Protein AF-A0A9E0TVD2-F1 (afdb_monomer)

Mean predicted aligned error: 13.66 Å

Secondary structure (DSSP, 8-state):
-PPP------EEEHHHHHHHTTS-HHHHHHHHHTTSS--EEETTEEEEEHHHHHHHHHHHT-GGG-EETTEETT-TTTTEEEHHHHHHHTTS-HHHHHHHHHTTSS--EEETTEEEEEHHHHHHHIIIIIIHHHHHHT--

Foldseek 3Di:
DDDDDDPDQDKDFLVVLCVVLVHDSVVSVVCVVVVLADWDDDPHTTIGGVVSSVVSSVVVPCLQQDDAPRHNQQDVVQQKHFLVVLCVVLVHDSVVSVVCCVVVVQPWDDGDPTTIGGNVSSVSSCVPPVVVVVVVVVVD

Radius of gyration: 21.48 Å; Cα contacts (8 Å, |Δi|>4): 150; chains: 1; bounding box: 57×52×54 Å

Structure (mmCIF, N/CA/C/O backbone):
data_AF-A0A9E0TVD2-F1
#
_entry.id   AF-A0A9E0TVD2-F1
#
loop_
_atom_site.group_PDB
_atom_site.id
_atom_site.type_symbol
_atom_site.label_atom_id
_atom_site.label_alt_id
_atom_site.label_comp_id
_atom_si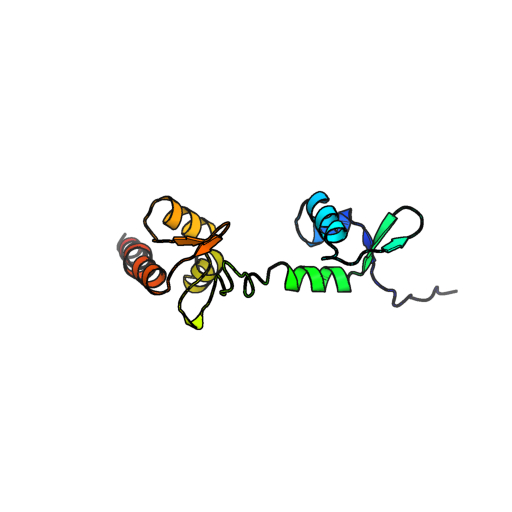te.label_asym_id
_atom_site.label_entity_id
_atom_site.label_seq_id
_atom_site.pdbx_PDB_ins_code
_atom_site.Cartn_x
_atom_site.Cartn_y
_atom_site.Cartn_z
_atom_site.occupancy
_atom_site.B_iso_or_equiv
_atom_site.auth_seq_id
_atom_site.auth_comp_id
_atom_site.auth_asym_id
_atom_site.auth_atom_id
_atom_site.pdbx_PDB_model_num
ATOM 1 N N . MET A 1 1 ? 35.443 -35.418 -19.198 1.00 37.75 1 MET A N 1
ATOM 2 C CA . MET A 1 1 ? 35.866 -34.017 -18.979 1.00 37.75 1 MET A CA 1
ATOM 3 C C . MET A 1 1 ? 34.727 -33.300 -18.258 1.00 37.75 1 MET A C 1
ATOM 5 O O . MET A 1 1 ? 33.674 -33.154 -18.868 1.00 37.75 1 MET A O 1
ATOM 9 N N . PRO A 1 2 ? 34.856 -32.976 -16.961 1.00 38.59 2 PRO A N 1
ATOM 10 C CA . PRO A 1 2 ? 33.793 -32.328 -16.198 1.00 38.59 2 PRO A CA 1
ATOM 11 C C . PRO A 1 2 ? 33.744 -30.829 -16.532 1.00 38.59 2 PRO A C 1
ATOM 13 O O . PRO A 1 2 ? 34.735 -30.119 -16.380 1.00 38.59 2 PRO A O 1
ATOM 16 N N . GLY A 1 3 ? 32.596 -30.369 -17.033 1.00 39.22 3 GLY A N 1
ATOM 17 C CA . GLY A 1 3 ? 32.326 -28.965 -17.330 1.00 39.22 3 GLY A CA 1
ATOM 18 C C . GLY A 1 3 ? 32.140 -28.162 -16.046 1.00 39.22 3 GLY A C 1
ATOM 19 O O . GLY A 1 3 ? 31.316 -28.499 -15.199 1.00 39.22 3 GLY A O 1
ATOM 20 N N . VAL A 1 4 ? 32.955 -27.122 -15.926 1.00 46.03 4 VAL A N 1
ATOM 21 C CA . VAL A 1 4 ? 33.059 -26.156 -14.834 1.00 46.03 4 VAL A CA 1
ATOM 22 C C . VAL A 1 4 ? 31.685 -25.613 -14.426 1.00 46.03 4 VAL A C 1
ATOM 24 O O . VAL A 1 4 ? 30.931 -25.106 -15.253 1.00 46.03 4 VAL A O 1
ATOM 27 N N . GLN A 1 5 ? 31.375 -25.707 -13.131 1.00 42.25 5 GLN A N 1
ATOM 28 C CA . GLN A 1 5 ? 30.263 -24.994 -12.509 1.00 42.25 5 GLN A CA 1
ATOM 29 C C . GLN A 1 5 ? 30.580 -23.496 -12.548 1.00 42.25 5 GLN A C 1
ATOM 31 O O . GLN A 1 5 ? 31.381 -23.002 -11.756 1.00 42.25 5 GLN A O 1
ATOM 36 N N . ASP A 1 6 ? 29.969 -22.778 -13.489 1.00 44.75 6 ASP A N 1
ATOM 37 C CA . ASP A 1 6 ? 29.970 -21.320 -13.492 1.00 44.75 6 ASP A CA 1
ATOM 38 C C . ASP A 1 6 ? 29.218 -20.858 -12.236 1.00 44.75 6 ASP A C 1
ATOM 40 O O . ASP A 1 6 ? 28.019 -21.111 -12.076 1.00 44.75 6 ASP A O 1
ATOM 44 N N . ALA A 1 7 ? 29.926 -20.214 -11.306 1.00 46.91 7 ALA A N 1
ATOM 45 C CA . ALA A 1 7 ? 29.367 -19.525 -10.142 1.00 46.91 7 ALA A CA 1
ATOM 46 C C . ALA A 1 7 ? 28.624 -18.244 -10.593 1.00 46.91 7 ALA A C 1
ATOM 48 O O . ALA A 1 7 ? 28.900 -17.130 -10.143 1.00 46.91 7 ALA A O 1
ATOM 49 N N . GLY A 1 8 ? 27.724 -18.424 -11.560 1.00 48.41 8 GLY A N 1
ATOM 50 C CA . GLY A 1 8 ? 27.270 -17.418 -12.499 1.00 48.41 8 GLY A CA 1
ATOM 51 C C . GLY A 1 8 ? 26.191 -16.521 -11.933 1.00 48.41 8 GLY A C 1
ATOM 52 O O . GLY A 1 8 ? 25.280 -16.961 -11.224 1.00 48.41 8 GLY A O 1
ATOM 53 N N . LYS A 1 9 ? 26.282 -15.235 -12.281 1.00 58.94 9 LYS A N 1
ATOM 54 C CA . LYS A 1 9 ? 25.219 -14.242 -12.096 1.00 58.94 9 LYS A CA 1
ATOM 55 C C . LYS A 1 9 ? 23.882 -14.856 -12.512 1.00 58.94 9 LYS A C 1
ATOM 57 O O . LYS A 1 9 ? 23.622 -15.053 -13.697 1.00 58.94 9 LYS A O 1
ATOM 62 N N . ARG A 1 10 ? 23.028 -15.166 -11.533 1.00 82.12 10 ARG A N 1
ATOM 63 C CA . ARG A 1 10 ? 21.671 -15.637 -11.808 1.00 82.12 10 ARG A CA 1
ATOM 64 C C . ARG A 1 10 ? 20.896 -14.463 -12.372 1.00 82.12 10 ARG A C 1
ATOM 66 O O . ARG A 1 10 ? 20.586 -13.515 -11.657 1.00 82.12 10 ARG A O 1
ATOM 73 N N . VAL A 1 11 ? 20.619 -14.527 -13.660 1.00 86.81 11 VAL A N 1
ATOM 74 C CA . VAL A 1 11 ? 19.803 -13.548 -14.359 1.00 86.81 11 VAL A CA 1
ATOM 75 C C . VAL A 1 11 ? 18.444 -14.152 -14.672 1.00 86.81 11 VAL A C 1
ATOM 77 O O . VAL A 1 11 ? 18.322 -15.362 -14.851 1.00 86.81 11 VAL A O 1
ATOM 80 N N . VAL A 1 12 ? 17.413 -13.318 -14.717 1.00 89.75 12 VAL A N 1
ATOM 81 C CA . VAL A 1 12 ? 16.038 -13.740 -14.989 1.00 89.75 12 VAL A CA 1
ATOM 82 C C . VAL A 1 12 ? 15.413 -12.879 -16.075 1.00 89.75 12 VAL A C 1
ATOM 84 O O . VAL A 1 12 ? 15.722 -11.694 -16.226 1.00 89.75 12 VAL A O 1
ATOM 87 N N . SER A 1 13 ? 14.495 -13.469 -16.828 1.00 90.81 13 SER A N 1
ATOM 88 C CA . SER A 1 13 ? 13.663 -12.745 -17.784 1.00 90.81 13 SER A CA 1
ATOM 89 C C . SER A 1 13 ? 12.577 -11.920 -17.081 1.00 90.81 13 SER A C 1
ATOM 91 O O . SER A 1 13 ? 12.208 -12.174 -15.931 1.00 90.81 13 SER A O 1
ATOM 93 N N . ILE A 1 14 ? 11.966 -10.977 -17.807 1.00 89.75 14 ILE A N 1
ATOM 94 C CA . ILE A 1 14 ? 10.790 -10.219 -17.333 1.00 89.75 14 ILE A CA 1
ATOM 95 C C . ILE A 1 14 ? 9.664 -11.153 -16.851 1.00 89.75 14 ILE A C 1
ATOM 97 O O . ILE A 1 14 ? 8.994 -10.868 -15.857 1.00 89.75 14 ILE A O 1
ATOM 101 N N . THR A 1 15 ? 9.445 -12.272 -17.546 1.00 90.56 15 THR A N 1
ATOM 102 C CA . THR A 1 15 ? 8.385 -13.233 -17.209 1.00 90.56 15 THR A CA 1
ATOM 103 C C . THR A 1 15 ? 8.666 -13.944 -15.890 1.00 90.56 15 THR A C 1
ATOM 105 O O . THR A 1 15 ? 7.756 -14.110 -15.078 1.00 90.56 15 THR A O 1
ATOM 108 N N . GLU A 1 16 ? 9.909 -14.348 -15.655 1.00 89.25 16 GLU A N 1
ATOM 109 C CA . GLU A 1 16 ? 10.317 -14.994 -14.404 1.00 89.25 16 GLU A CA 1
ATOM 110 C C . GLU A 1 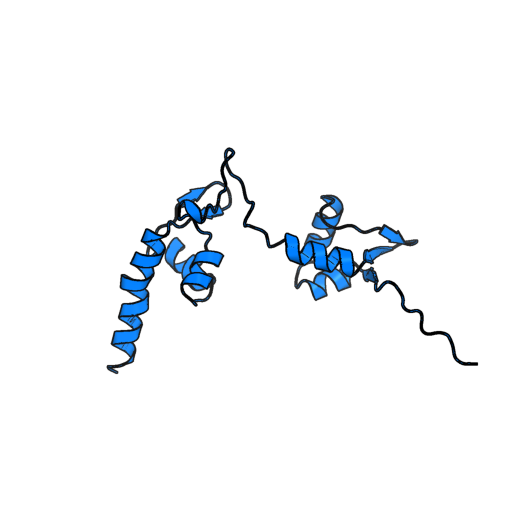16 ? 10.317 -13.997 -13.249 1.00 89.25 16 GLU A C 1
ATOM 112 O O . GLU A 1 16 ? 9.761 -14.289 -12.193 1.00 89.25 16 GLU A O 1
ATOM 117 N N . ALA A 1 17 ? 10.818 -12.781 -13.474 1.00 89.50 17 ALA A N 1
ATOM 118 C CA . ALA A 1 17 ? 10.776 -11.702 -12.493 1.00 89.50 17 ALA A CA 1
ATOM 119 C C . ALA A 1 17 ? 9.344 -11.396 -12.025 1.00 89.50 17 ALA A C 1
ATOM 121 O O . ALA A 1 17 ? 9.107 -11.188 -10.830 1.00 89.50 17 ALA A O 1
ATOM 122 N N . ALA A 1 18 ? 8.384 -11.411 -12.955 1.00 89.56 18 ALA A N 1
ATOM 123 C CA . ALA A 1 18 ? 6.967 -11.227 -12.669 1.00 89.56 18 ALA A CA 1
ATOM 124 C C . ALA A 1 18 ? 6.404 -12.357 -11.789 1.00 89.56 18 ALA A C 1
ATOM 126 O O . ALA A 1 18 ? 5.730 -12.071 -10.799 1.00 89.56 18 ALA A O 1
ATOM 127 N N . LYS A 1 19 ? 6.743 -13.621 -12.091 1.00 87.69 19 LYS A N 1
ATOM 128 C CA . LYS A 1 19 ? 6.357 -14.786 -11.273 1.00 87.69 19 LYS A CA 1
ATOM 129 C C . LYS A 1 19 ? 6.961 -14.722 -9.868 1.00 87.69 19 LYS A C 1
ATOM 131 O O . LYS A 1 19 ? 6.228 -14.853 -8.894 1.00 87.69 19 LYS A O 1
ATOM 136 N N . ILE A 1 20 ? 8.263 -14.444 -9.758 1.00 87.25 20 ILE A N 1
ATOM 137 C CA . ILE A 1 20 ? 8.985 -14.345 -8.475 1.00 87.25 20 ILE A CA 1
ATOM 138 C C . ILE A 1 20 ? 8.369 -13.267 -7.572 1.00 87.25 20 ILE A C 1
ATOM 140 O O . ILE A 1 20 ? 8.269 -13.444 -6.360 1.00 87.25 20 ILE A O 1
ATOM 144 N N . ASN A 1 21 ? 7.940 -12.146 -8.154 1.00 82.06 21 ASN A N 1
ATOM 145 C CA . ASN A 1 21 ? 7.354 -11.029 -7.410 1.00 82.06 21 ASN A CA 1
ATOM 146 C C . ASN A 1 21 ? 5.826 -11.092 -7.300 1.00 82.06 21 ASN A C 1
ATOM 148 O O . ASN A 1 21 ? 5.234 -10.156 -6.761 1.00 82.06 21 ASN A O 1
ATOM 152 N N . ASN A 1 22 ? 5.198 -12.150 -7.817 1.00 83.56 22 ASN A N 1
ATOM 153 C CA . ASN A 1 22 ? 3.748 -12.304 -7.889 1.00 83.56 22 ASN A CA 1
ATOM 154 C C . ASN A 1 22 ? 3.037 -11.052 -8.448 1.00 83.56 22 ASN A C 1
ATOM 156 O O . ASN A 1 22 ? 2.107 -10.511 -7.848 1.00 83.56 22 ASN A O 1
ATOM 160 N N . VAL A 1 23 ? 3.525 -10.537 -9.581 1.00 85.81 23 VAL A N 1
ATOM 161 C CA . VAL A 1 23 ? 2.959 -9.368 -10.275 1.00 85.81 23 VAL A CA 1
ATOM 162 C C . VAL A 1 23 ? 2.775 -9.626 -11.765 1.00 85.81 23 VAL A C 1
ATOM 164 O O . VAL A 1 23 ? 3.297 -10.587 -12.322 1.00 85.81 23 VAL A O 1
ATOM 167 N N . THR A 1 24 ? 2.051 -8.738 -12.445 1.00 89.38 24 THR A N 1
ATOM 168 C CA . THR A 1 24 ? 1.922 -8.795 -13.904 1.00 89.38 24 THR A CA 1
ATOM 169 C C . THR A 1 24 ? 3.249 -8.452 -14.588 1.00 89.38 24 THR A C 1
ATOM 171 O O . THR A 1 24 ? 4.033 -7.639 -14.093 1.00 89.38 24 THR A O 1
ATOM 174 N N . ARG A 1 25 ? 3.489 -9.012 -15.784 1.00 90.12 25 ARG A N 1
ATOM 175 C CA . ARG A 1 25 ? 4.654 -8.649 -16.621 1.00 90.12 25 ARG A CA 1
ATOM 176 C C . ARG A 1 25 ? 4.695 -7.144 -16.892 1.00 90.12 25 ARG A C 1
ATOM 178 O O . ARG A 1 25 ? 5.764 -6.543 -16.864 1.00 90.12 25 ARG A O 1
ATOM 185 N N . GLN A 1 26 ? 3.523 -6.528 -17.071 1.00 89.62 26 GLN A N 1
ATOM 186 C CA . GLN A 1 26 ? 3.386 -5.088 -17.273 1.00 89.62 26 GLN A CA 1
ATOM 187 C C . GLN A 1 26 ? 3.944 -4.278 -16.097 1.00 89.62 26 GLN A C 1
ATOM 189 O O . GLN A 1 26 ? 4.578 -3.250 -16.313 1.00 89.62 26 GLN A O 1
ATOM 194 N N . ALA A 1 27 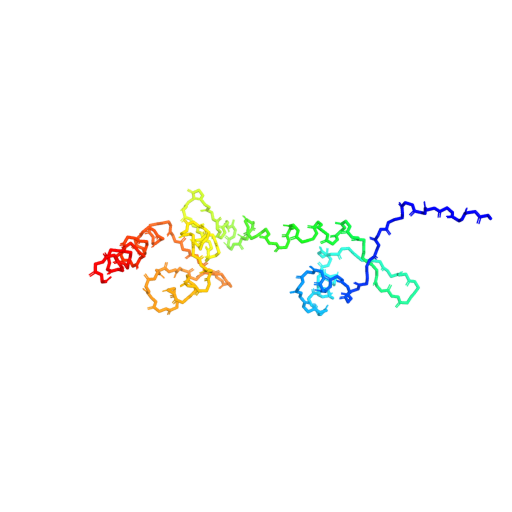? 3.773 -4.747 -14.857 1.00 86.25 27 ALA A N 1
ATOM 195 C CA . ALA A 1 27 ? 4.342 -4.078 -13.691 1.00 86.25 27 ALA A CA 1
ATOM 196 C C . ALA A 1 27 ? 5.880 -4.076 -13.721 1.00 86.25 27 ALA A C 1
ATOM 198 O O . ALA A 1 27 ? 6.492 -3.066 -13.373 1.00 86.25 27 ALA A O 1
ATOM 199 N N . ILE A 1 28 ? 6.501 -5.169 -14.181 1.00 91.38 28 ILE A N 1
ATOM 200 C CA . ILE A 1 28 ? 7.957 -5.248 -14.374 1.00 91.38 28 ILE A CA 1
ATOM 201 C C . ILE A 1 28 ? 8.403 -4.328 -15.522 1.00 91.38 28 ILE A C 1
ATOM 203 O O . ILE A 1 28 ? 9.340 -3.554 -15.342 1.00 91.38 28 ILE A O 1
ATOM 207 N N . TYR A 1 29 ? 7.689 -4.318 -16.655 1.00 89.25 29 TYR A N 1
ATOM 208 C CA . TYR A 1 29 ? 7.961 -3.385 -17.761 1.00 89.25 29 TYR A CA 1
ATOM 209 C C . TYR A 1 29 ? 7.923 -1.920 -17.318 1.00 89.25 29 TYR A C 1
ATOM 211 O O . TYR A 1 29 ? 8.829 -1.147 -17.632 1.00 89.25 29 TYR A O 1
ATOM 219 N N . VAL A 1 30 ? 6.892 -1.534 -16.565 1.00 87.31 30 VAL A N 1
ATOM 220 C CA . VAL A 1 30 ? 6.756 -0.173 -16.034 1.00 87.31 30 VAL A CA 1
ATOM 221 C C . VAL A 1 30 ? 7.891 0.148 -15.060 1.00 87.31 30 VAL A C 1
ATOM 223 O O . VAL A 1 30 ? 8.428 1.252 -15.114 1.00 87.31 30 VAL A O 1
ATOM 226 N N . ALA A 1 31 ? 8.305 -0.798 -14.210 1.00 88.56 31 ALA A N 1
ATOM 227 C CA . ALA A 1 31 ? 9.418 -0.601 -13.280 1.00 88.56 31 ALA A CA 1
ATOM 228 C C . ALA A 1 31 ? 10.752 -0.347 -14.002 1.00 88.56 31 ALA A C 1
ATOM 230 O O . ALA A 1 31 ? 11.483 0.569 -13.615 1.00 88.56 31 ALA A O 1
ATOM 231 N N . ILE A 1 32 ? 11.031 -1.099 -15.072 1.00 89.06 32 ILE A N 1
ATOM 232 C CA . ILE A 1 32 ? 12.213 -0.897 -15.923 1.00 89.06 32 ILE A CA 1
ATOM 233 C C . ILE A 1 32 ? 12.130 0.465 -16.624 1.00 89.06 32 ILE A C 1
ATOM 235 O O . ILE A 1 32 ? 13.060 1.265 -16.540 1.00 89.06 32 ILE A O 1
ATOM 239 N N . LYS A 1 33 ? 10.987 0.786 -17.249 1.00 87.12 33 LYS A N 1
ATOM 240 C CA . LYS A 1 33 ? 10.779 2.063 -17.961 1.00 87.12 33 LYS A CA 1
ATOM 241 C C . LYS A 1 33 ? 10.910 3.283 -17.040 1.00 87.12 33 LYS A C 1
ATOM 243 O O . LYS A 1 33 ? 11.406 4.321 -17.462 1.00 87.12 33 LYS A O 1
ATOM 248 N N . GLN A 1 34 ? 10.497 3.156 -15.780 1.00 83.12 34 GLN A N 1
ATOM 249 C CA . GLN A 1 34 ? 10.647 4.190 -14.750 1.00 83.12 34 GLN A CA 1
ATOM 250 C C . GLN A 1 34 ? 12.049 4.229 -14.116 1.00 83.12 34 GLN A C 1
ATOM 252 O O . GLN A 1 34 ? 12.242 4.964 -13.151 1.00 83.12 34 GLN A O 1
ATOM 257 N N . LYS A 1 35 ? 13.011 3.435 -14.613 1.00 84.44 35 LYS A N 1
ATOM 258 C CA . LYS A 1 35 ? 14.375 3.300 -14.071 1.00 84.44 35 LYS A CA 1
ATOM 259 C C . LYS A 1 35 ? 14.423 2.863 -12.597 1.00 84.44 35 LYS A C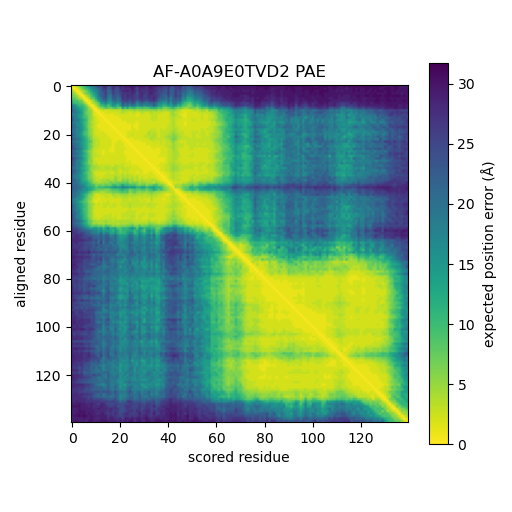 1
ATOM 261 O O . LYS A 1 35 ? 15.417 3.089 -11.916 1.00 84.44 35 LYS A O 1
ATOM 266 N N . LYS A 1 36 ? 13.355 2.230 -12.096 1.00 84.12 36 LYS A N 1
ATOM 267 C CA . LYS A 1 36 ? 13.261 1.714 -10.715 1.00 84.12 36 LYS A CA 1
ATOM 268 C C . LYS A 1 36 ? 13.831 0.306 -10.571 1.00 84.12 36 LYS A C 1
ATOM 270 O O . LYS A 1 36 ? 14.168 -0.093 -9.466 1.00 84.12 36 LYS A O 1
ATOM 275 N N . LEU A 1 37 ? 13.889 -0.442 -11.669 1.00 88.12 37 LEU A N 1
ATOM 276 C CA . LEU A 1 37 ? 14.478 -1.772 -11.747 1.00 88.12 37 LEU A CA 1
ATOM 277 C C . LEU A 1 37 ? 15.503 -1.768 -12.878 1.00 88.12 37 LEU A C 1
ATOM 279 O O . LEU A 1 37 ? 15.162 -1.420 -14.011 1.00 88.12 37 LEU A O 1
ATOM 283 N N . LYS A 1 38 ? 16.747 -2.134 -12.568 1.00 88.94 38 LYS A N 1
ATOM 284 C CA . LYS A 1 38 ? 17.799 -2.264 -13.574 1.00 88.94 38 LYS A CA 1
ATOM 285 C C . LYS A 1 38 ? 17.553 -3.523 -14.394 1.00 88.94 38 LYS A C 1
ATOM 287 O O . LYS A 1 38 ? 17.254 -4.587 -13.863 1.00 88.94 38 LYS A O 1
ATOM 292 N N . ALA A 1 39 ? 17.656 -3.371 -15.702 1.00 90.94 39 ALA A N 1
ATOM 293 C CA . ALA A 1 39 ? 17.610 -4.463 -16.650 1.00 90.94 39 ALA A CA 1
ATOM 294 C C . ALA A 1 39 ? 18.528 -4.099 -17.811 1.00 90.94 39 ALA A C 1
ATOM 296 O O . ALA A 1 39 ? 18.665 -2.922 -18.155 1.00 90.94 39 ALA A O 1
ATOM 297 N N . PHE A 1 40 ? 19.136 -5.102 -18.420 1.00 88.31 40 PHE A N 1
ATOM 298 C CA . PHE A 1 40 ? 19.959 -4.944 -19.608 1.00 88.31 40 PHE A CA 1
ATOM 299 C C . PHE A 1 40 ? 19.390 -5.804 -20.726 1.00 88.31 40 PHE A C 1
ATOM 301 O O . PHE A 1 40 ? 18.700 -6.796 -20.487 1.00 88.31 40 PHE A O 1
ATOM 308 N N . LYS A 1 41 ? 19.626 -5.383 -21.965 1.00 83.56 41 LYS A N 1
ATOM 309 C CA . LYS A 1 41 ? 19.189 -6.132 -23.135 1.00 83.56 41 LYS A CA 1
ATOM 310 C C . LYS A 1 41 ? 20.350 -7.002 -23.588 1.00 83.56 41 LYS A C 1
ATOM 312 O O . LYS A 1 41 ? 21.341 -6.471 -24.078 1.00 83.56 41 LYS A O 1
ATOM 317 N N . ASP A 1 42 ? 20.219 -8.309 -23.407 1.00 77.19 42 ASP A N 1
ATOM 318 C CA . ASP A 1 42 ? 21.153 -9.271 -23.977 1.00 77.19 42 ASP A CA 1
ATOM 319 C C . ASP A 1 42 ? 20.579 -9.777 -25.299 1.00 77.19 42 ASP A C 1
ATOM 321 O O . ASP A 1 42 ? 19.467 -10.312 -25.323 1.00 77.19 42 ASP A O 1
ATOM 325 N N . SER A 1 43 ? 21.303 -9.532 -26.394 1.00 71.25 43 SER A N 1
ATOM 326 C CA . SER A 1 43 ? 20.895 -9.759 -27.790 1.00 71.25 43 SER A CA 1
ATOM 327 C C . SER A 1 43 ? 19.479 -9.241 -28.130 1.00 71.25 43 SER A C 1
ATOM 329 O O . SER A 1 43 ? 19.296 -8.131 -28.635 1.00 71.25 43 SER A O 1
ATOM 331 N N . THR A 1 44 ? 18.448 -10.024 -27.816 1.00 76.50 44 THR A N 1
ATOM 332 C CA . THR A 1 44 ? 17.034 -9.798 -28.137 1.00 76.50 44 THR A CA 1
ATOM 333 C C . THR A 1 44 ? 16.111 -9.756 -26.916 1.00 76.50 44 THR A C 1
ATOM 335 O O . THR A 1 44 ? 14.934 -9.416 -27.062 1.00 76.50 44 THR A O 1
ATOM 338 N N . ARG A 1 45 ? 16.605 -10.055 -25.706 1.00 79.94 45 ARG A N 1
ATOM 339 C CA . ARG A 1 45 ? 15.778 -10.219 -24.499 1.00 79.94 45 ARG A CA 1
ATOM 340 C C . ARG A 1 45 ? 16.215 -9.284 -23.376 1.00 79.94 45 ARG A C 1
ATOM 342 O O . ARG A 1 45 ? 17.393 -9.010 -23.186 1.00 79.94 45 ARG A O 1
ATOM 349 N N . TRP A 1 46 ? 15.229 -8.782 -22.637 1.00 84.06 46 TRP A N 1
ATOM 350 C CA . TRP A 1 46 ? 15.472 -8.044 -21.402 1.00 84.06 46 TRP A CA 1
ATOM 351 C C . TRP A 1 46 ? 15.772 -9.020 -20.274 1.00 84.06 46 TRP A C 1
ATOM 353 O O . TRP A 1 46 ? 14.963 -9.906 -19.974 1.00 84.06 46 TRP A O 1
ATOM 363 N N . THR A 1 47 ? 16.908 -8.785 -19.644 1.00 89.56 47 THR A N 1
ATOM 364 C CA . THR A 1 47 ? 17.516 -9.633 -18.636 1.00 89.56 47 THR A CA 1
ATOM 365 C C . THR A 1 47 ? 17.738 -8.799 -17.378 1.00 89.56 47 THR A C 1
ATOM 367 O O . THR A 1 47 ? 18.164 -7.644 -17.445 1.00 89.56 47 THR A O 1
ATOM 370 N N . ILE A 1 48 ? 17.375 -9.357 -16.228 1.00 90.88 48 ILE A N 1
ATOM 371 C CA . ILE A 1 48 ? 17.411 -8.688 -14.925 1.00 90.88 48 ILE A CA 1
ATOM 372 C C . ILE A 1 48 ? 18.328 -9.503 -14.018 1.00 90.88 48 ILE A C 1
ATOM 374 O O . ILE A 1 48 ? 18.144 -10.715 -13.900 1.00 90.88 48 ILE A O 1
ATOM 378 N N . ASP A 1 49 ? 19.296 -8.862 -13.368 1.00 91.38 49 ASP A N 1
ATOM 379 C CA . ASP A 1 49 ? 20.099 -9.533 -12.345 1.00 91.38 49 ASP A CA 1
ATOM 380 C C . ASP A 1 49 ? 19.211 -9.854 -11.132 1.00 91.38 49 ASP A C 1
ATOM 382 O O . ASP A 1 49 ? 18.425 -9.017 -10.674 1.00 91.38 49 ASP A O 1
ATOM 386 N N . LEU A 1 50 ? 19.304 -11.075 -10.605 1.00 88.12 50 LEU A N 1
ATOM 387 C CA . LEU A 1 50 ? 18.487 -11.498 -9.470 1.00 88.12 50 LEU A CA 1
ATOM 388 C C . LEU A 1 50 ? 18.747 -10.629 -8.228 1.00 88.12 50 LEU A C 1
ATOM 390 O O . LEU A 1 50 ? 17.808 -10.389 -7.466 1.00 88.12 50 LEU A O 1
ATOM 394 N N . LYS A 1 51 ? 19.961 -10.081 -8.066 1.00 87.50 51 LYS A N 1
ATOM 395 C CA . LYS A 1 51 ? 20.279 -9.128 -6.989 1.00 87.50 51 LYS A CA 1
ATOM 396 C C . LYS A 1 51 ? 19.504 -7.821 -7.140 1.00 87.50 51 LYS A C 1
ATOM 398 O O . LYS A 1 51 ? 18.871 -7.386 -6.181 1.00 87.50 51 LYS A O 1
ATOM 403 N N . ASP A 1 52 ? 19.491 -7.241 -8.341 1.00 87.69 52 ASP A N 1
ATOM 404 C CA . ASP A 1 52 ? 18.737 -6.012 -8.629 1.00 87.69 52 ASP A CA 1
ATOM 405 C C . ASP A 1 52 ? 17.227 -6.236 -8.439 1.00 87.69 52 ASP A C 1
ATOM 407 O O . ASP A 1 52 ? 16.508 -5.358 -7.955 1.00 87.69 52 ASP A O 1
ATOM 411 N N . LEU A 1 53 ? 16.729 -7.430 -8.783 1.00 87.50 53 LEU A N 1
ATOM 412 C CA . LEU A 1 53 ? 15.331 -7.795 -8.562 1.00 87.50 53 LEU A CA 1
ATOM 413 C C . LEU A 1 53 ? 14.987 -7.907 -7.071 1.00 87.50 53 LEU A C 1
ATOM 415 O O . LEU A 1 53 ? 13.906 -7.480 -6.651 1.00 87.50 53 LEU A O 1
ATOM 419 N N . GLU A 1 54 ? 15.883 -8.481 -6.271 1.00 84.94 54 GLU A N 1
A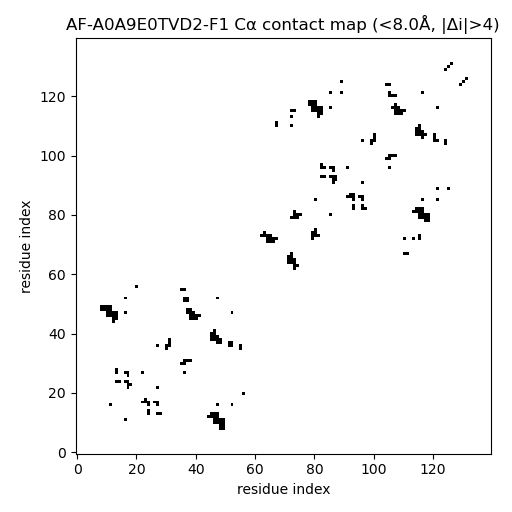TOM 420 C CA . GLU A 1 54 ? 15.702 -8.605 -4.826 1.00 84.94 54 GLU A CA 1
ATOM 421 C C . GLU A 1 54 ? 15.779 -7.240 -4.127 1.00 84.94 54 GLU A C 1
ATOM 423 O O . GLU A 1 54 ? 14.939 -6.925 -3.279 1.00 84.94 54 GLU A O 1
ATOM 428 N N . GLU A 1 55 ? 16.733 -6.398 -4.522 1.00 85.12 55 GLU A N 1
ATOM 429 C CA . GLU A 1 55 ? 16.856 -5.018 -4.050 1.00 85.12 55 GLU A CA 1
ATOM 430 C C . GLU A 1 55 ? 15.596 -4.212 -4.399 1.00 85.12 55 GLU A C 1
ATOM 432 O O . GLU A 1 55 ? 14.963 -3.614 -3.521 1.00 85.12 55 GLU A O 1
ATOM 437 N N . TYR A 1 56 ? 15.136 -4.291 -5.650 1.00 82.81 56 TYR A N 1
ATOM 438 C CA . TYR A 1 56 ? 13.874 -3.684 -6.067 1.00 82.81 56 TYR A CA 1
ATOM 439 C C . TYR A 1 56 ? 12.697 -4.165 -5.213 1.00 82.81 56 TYR A C 1
ATOM 441 O O . TYR A 1 56 ? 11.882 -3.348 -4.780 1.00 82.81 56 TYR A O 1
ATOM 449 N N . ARG A 1 57 ? 12.605 -5.467 -4.911 1.00 80.50 57 ARG A N 1
ATOM 450 C CA . ARG A 1 57 ? 11.551 -6.017 -4.044 1.00 80.50 57 ARG A CA 1
ATOM 451 C C . ARG A 1 57 ? 11.597 -5.412 -2.639 1.00 80.50 57 ARG A C 1
ATOM 453 O O . ARG A 1 57 ? 10.539 -5.052 -2.116 1.00 80.50 57 ARG A O 1
ATOM 460 N N . LYS A 1 58 ? 12.786 -5.262 -2.048 1.00 75.38 58 LYS A N 1
ATOM 461 C CA . LYS A 1 58 ? 12.975 -4.646 -0.720 1.00 75.38 58 LYS A CA 1
ATOM 462 C C . LYS A 1 58 ? 12.511 -3.185 -0.709 1.00 75.38 58 LYS A C 1
ATOM 464 O O . LYS A 1 58 ? 11.815 -2.768 0.217 1.00 75.38 58 LYS A O 1
ATOM 469 N N . HIS A 1 59 ? 12.804 -2.424 -1.763 1.00 68.38 59 HIS A N 1
ATOM 470 C CA . HIS A 1 59 ? 12.456 -1.000 -1.830 1.00 68.38 59 HIS A CA 1
ATOM 471 C C . HIS A 1 59 ? 11.036 -0.708 -2.341 1.00 68.38 59 HIS A C 1
ATOM 473 O O . HIS A 1 59 ? 10.447 0.299 -1.947 1.00 68.38 59 HIS A O 1
ATOM 479 N N . LYS A 1 60 ? 10.432 -1.589 -3.150 1.00 62.16 60 LYS A N 1
ATOM 480 C CA . LYS A 1 60 ? 9.070 -1.431 -3.703 1.00 62.16 60 LYS A CA 1
ATOM 481 C C . LYS A 1 60 ? 7.998 -1.269 -2.622 1.00 62.16 60 LYS A C 1
ATOM 483 O O . LYS A 1 60 ? 7.023 -0.546 -2.827 1.00 62.16 60 LYS A O 1
ATOM 488 N N . TYR A 1 61 ? 8.174 -1.931 -1.479 1.00 51.22 61 TYR A N 1
ATOM 489 C CA . TYR A 1 61 ? 7.256 -1.857 -0.338 1.00 51.22 61 TYR A CA 1
ATOM 490 C C . TYR A 1 61 ? 7.690 -0.854 0.731 1.00 51.22 61 TYR A C 1
ATOM 492 O O . TYR A 1 61 ? 7.010 -0.737 1.751 1.00 51.22 61 TYR A O 1
ATOM 500 N N . SER A 1 62 ? 8.754 -0.079 0.492 1.00 48.25 62 SER A N 1
ATOM 501 C CA . SER A 1 62 ? 9.179 1.008 1.375 1.00 48.25 62 SER A CA 1
ATOM 502 C C . SER A 1 62 ? 8.236 2.211 1.222 1.00 48.25 62 SER A C 1
ATOM 504 O O . SER A 1 62 ? 8.600 3.301 0.789 1.00 48.25 62 SER A O 1
ATOM 506 N N . ARG A 1 63 ? 6.960 2.005 1.573 1.00 51.34 63 ARG A N 1
ATOM 507 C CA . ARG A 1 63 ? 5.956 3.063 1.741 1.00 51.34 63 ARG A CA 1
ATOM 508 C C . ARG A 1 63 ? 6.316 4.019 2.874 1.00 51.34 63 ARG A C 1
ATOM 510 O O . ARG A 1 63 ? 5.745 5.104 2.916 1.00 51.34 63 ARG A O 1
ATOM 517 N N . THR A 1 64 ? 7.273 3.649 3.724 1.00 50.12 64 THR A N 1
ATOM 518 C CA . THR A 1 64 ? 7.827 4.443 4.827 1.00 50.12 64 THR A CA 1
ATOM 519 C C . THR A 1 64 ? 8.399 5.798 4.405 1.00 50.12 64 THR A C 1
ATOM 521 O O . THR A 1 64 ? 8.572 6.648 5.265 1.00 50.12 64 THR A O 1
ATOM 524 N N . LYS A 1 65 ? 8.648 6.042 3.108 1.00 55.66 65 LYS A N 1
ATOM 525 C CA . LYS A 1 65 ? 9.104 7.347 2.586 1.00 55.66 65 LYS A CA 1
ATOM 526 C C . LYS A 1 65 ? 8.086 8.054 1.681 1.00 55.66 65 LYS A C 1
ATOM 528 O O . LYS A 1 65 ? 8.458 8.936 0.913 1.00 55.66 65 LYS A O 1
ATOM 533 N N . SER A 1 66 ? 6.812 7.649 1.700 1.00 59.66 66 SER A N 1
ATOM 534 C CA . SER A 1 66 ? 5.784 8.324 0.891 1.00 59.66 66 SER A CA 1
ATOM 535 C C . SER A 1 66 ? 5.608 9.756 1.401 1.00 59.66 66 SER A C 1
ATOM 537 O O . SER A 1 66 ? 5.355 9.933 2.587 1.00 59.66 66 SER A O 1
ATOM 539 N N . MET A 1 67 ? 5.731 10.753 0.524 1.00 59.88 67 MET A N 1
ATOM 540 C CA . MET A 1 67 ? 5.604 12.179 0.855 1.00 59.88 67 MET A CA 1
ATOM 541 C C . MET A 1 67 ? 4.343 12.761 0.195 1.00 59.88 67 MET A C 1
ATOM 543 O O . MET A 1 67 ? 4.021 12.393 -0.937 1.00 59.88 67 MET A O 1
ATOM 547 N N . PHE A 1 68 ? 3.633 13.669 0.868 1.00 53.16 68 PHE A N 1
ATOM 548 C CA . PHE A 1 68 ? 2.526 14.452 0.297 1.00 53.16 68 PHE A CA 1
ATOM 549 C C . PHE A 1 68 ? 2.609 15.892 0.805 1.00 53.16 68 PHE A C 1
ATOM 551 O O . PHE A 1 68 ? 2.623 16.112 2.011 1.00 53.16 68 PHE A O 1
ATOM 558 N N . GLY A 1 69 ? 2.698 16.864 -0.108 1.00 56.25 69 GLY A N 1
ATOM 559 C CA . GLY A 1 69 ? 2.821 18.281 0.259 1.00 56.25 69 GLY A CA 1
ATOM 560 C C . GLY A 1 69 ? 4.109 18.636 1.018 1.00 56.25 69 GLY A C 1
ATOM 561 O O . GLY A 1 69 ? 4.100 19.575 1.798 1.00 56.25 69 GLY A O 1
ATOM 562 N N . GLY A 1 70 ? 5.198 17.879 0.831 1.00 62.97 70 GLY A N 1
ATOM 563 C CA . GLY A 1 70 ? 6.472 18.105 1.531 1.00 62.97 70 GLY A CA 1
ATOM 564 C C . GLY A 1 70 ? 6.610 17.390 2.880 1.00 62.97 70 GLY A C 1
ATOM 565 O O . GLY A 1 70 ? 7.696 17.408 3.448 1.00 62.97 70 GLY A O 1
ATOM 566 N N . GLU A 1 71 ? 5.572 16.697 3.360 1.00 60.41 71 GLU A N 1
ATOM 567 C CA . GLU A 1 71 ? 5.609 15.934 4.615 1.00 60.41 71 GLU A CA 1
ATOM 568 C C . GLU A 1 71 ? 5.501 14.420 4.399 1.00 60.41 71 GLU A C 1
ATOM 570 O O . GLU A 1 71 ? 4.877 13.955 3.438 1.00 60.41 71 GLU A O 1
ATOM 575 N N . LEU A 1 72 ? 6.059 13.639 5.335 1.00 68.25 72 LEU A N 1
ATOM 576 C CA . LEU A 1 72 ? 5.874 12.188 5.382 1.00 68.25 72 LEU A CA 1
ATOM 577 C C . LEU A 1 72 ? 4.393 11.851 5.594 1.00 68.25 72 LEU A C 1
ATOM 579 O O . LEU A 1 72 ? 3.748 12.263 6.555 1.00 68.25 72 LEU A O 1
ATOM 583 N N . LEU A 1 73 ? 3.857 11.057 4.674 1.00 72.56 73 LEU A N 1
ATOM 584 C CA . LEU A 1 73 ? 2.452 10.664 4.619 1.00 72.56 73 LEU A CA 1
ATOM 585 C C . LEU A 1 73 ? 2.110 9.680 5.756 1.00 72.56 73 LEU A C 1
ATOM 587 O O . LEU A 1 73 ? 1.010 9.722 6.304 1.00 72.56 73 LEU A O 1
ATOM 591 N N . PHE A 1 74 ? 3.077 8.837 6.127 1.00 78.50 74 PHE A N 1
ATOM 592 C CA . PHE A 1 74 ? 3.007 7.893 7.246 1.00 78.50 74 PHE A CA 1
ATOM 593 C C . PHE A 1 74 ? 4.122 8.201 8.250 1.00 78.50 74 PHE A C 1
ATOM 595 O O . PHE A 1 74 ? 5.110 7.474 8.357 1.00 78.50 74 PHE A O 1
ATOM 602 N N . ASP A 1 75 ? 4.001 9.348 8.915 1.00 80.81 75 ASP A N 1
ATOM 603 C CA . ASP A 1 75 ? 4.895 9.730 10.002 1.00 80.81 75 ASP A CA 1
ATOM 604 C C . ASP A 1 75 ? 4.465 9.026 11.297 1.00 80.81 75 ASP A C 1
ATOM 606 O O . ASP A 1 75 ? 3.570 9.481 12.015 1.00 80.81 75 ASP A O 1
ATOM 610 N N . ASN A 1 76 ? 5.111 7.896 11.588 1.00 81.31 76 ASN A N 1
ATOM 611 C CA . ASN A 1 76 ? 4.825 7.113 12.788 1.00 81.31 76 ASN A CA 1
ATOM 612 C C . ASN A 1 76 ? 5.115 7.904 14.079 1.00 81.31 76 ASN A C 1
ATOM 614 O O . ASN A 1 76 ? 4.427 7.682 15.074 1.00 81.31 76 ASN A O 1
ATOM 618 N N . ASN A 1 77 ? 6.075 8.843 14.068 1.00 81.69 77 ASN A N 1
ATOM 619 C CA . ASN A 1 77 ? 6.399 9.670 15.240 1.00 81.69 77 ASN A CA 1
ATOM 620 C C . ASN A 1 77 ? 5.266 10.653 15.551 1.00 81.69 77 ASN A C 1
ATOM 622 O O . ASN A 1 77 ? 4.973 10.921 16.712 1.00 81.69 77 ASN A O 1
ATOM 626 N N . LYS A 1 78 ? 4.581 11.140 14.510 1.00 82.94 78 LYS A N 1
ATOM 627 C CA . LYS A 1 78 ? 3.356 11.944 14.631 1.00 82.94 78 LYS A CA 1
ATOM 628 C C . LYS A 1 78 ? 2.084 11.092 14.759 1.00 82.94 78 LYS A C 1
ATOM 630 O O . LYS A 1 78 ? 0.983 11.631 14.742 1.00 82.94 78 LYS A O 1
ATOM 635 N N . GLY A 1 79 ? 2.212 9.767 14.859 1.00 88.19 79 GLY A N 1
ATOM 636 C CA . GLY A 1 79 ? 1.083 8.855 15.033 1.00 88.19 79 GLY A CA 1
ATOM 637 C C . GLY A 1 79 ? 0.250 8.606 13.772 1.00 88.19 79 GLY A C 1
ATOM 638 O O . GLY A 1 79 ? -0.903 8.195 13.896 1.00 88.19 79 GLY A O 1
ATOM 639 N N . PHE A 1 80 ? 0.789 8.830 12.571 1.00 90.00 80 PHE A N 1
ATOM 640 C CA . PHE A 1 80 ? 0.086 8.599 11.305 1.00 90.00 80 PHE A CA 1
ATOM 641 C C . PHE A 1 80 ? 0.555 7.319 10.613 1.00 90.00 80 PHE A C 1
ATOM 643 O O . PHE A 1 80 ? 1.720 7.176 10.251 1.00 90.00 80 PHE A O 1
ATOM 650 N N . TYR A 1 81 ? -0.388 6.419 10.347 1.00 89.50 81 TYR A N 1
ATOM 651 C CA . TYR A 1 81 ? -0.119 5.083 9.828 1.00 89.50 81 TYR A CA 1
ATOM 652 C C . TYR A 1 81 ? -0.903 4.802 8.545 1.00 89.50 81 TYR A C 1
ATOM 654 O O . TYR A 1 81 ? -2.001 5.313 8.318 1.00 89.50 81 TYR A O 1
ATOM 662 N N . SER A 1 82 ? -0.355 3.940 7.696 1.00 87.94 82 SER A N 1
ATOM 663 C CA . SER A 1 82 ? -1.078 3.355 6.565 1.00 87.94 82 SER A CA 1
ATOM 664 C C . SER A 1 82 ? -2.021 2.232 7.011 1.00 87.94 82 SER A C 1
ATOM 666 O O . SER A 1 82 ? -1.845 1.629 8.067 1.00 87.94 82 SER A O 1
ATOM 668 N N . VAL A 1 83 ? -2.969 1.865 6.142 1.00 89.12 83 VAL A N 1
ATOM 669 C CA . VAL A 1 83 ? -3.855 0.693 6.321 1.00 89.12 83 VAL A CA 1
ATOM 670 C C . VAL A 1 83 ? -3.071 -0.588 6.636 1.00 89.12 83 VAL A C 1
ATOM 672 O O . VAL A 1 83 ? -3.468 -1.355 7.506 1.00 89.12 83 VAL A O 1
ATOM 675 N N . ASN A 1 84 ? -1.940 -0.813 5.960 1.00 86.25 84 ASN A N 1
ATOM 676 C CA . ASN A 1 84 ? -1.126 -2.011 6.177 1.00 86.25 84 ASN A CA 1
ATOM 677 C C . ASN A 1 84 ? -0.404 -1.982 7.527 1.00 86.25 84 ASN A C 1
ATOM 679 O O . ASN A 1 84 ? -0.311 -3.015 8.181 1.00 86.25 84 ASN A O 1
ATOM 683 N N . GLN A 1 85 ? 0.086 -0.814 7.950 1.00 87.44 85 GLN A N 1
ATOM 684 C CA . GLN A 1 85 ? 0.710 -0.668 9.266 1.00 87.44 85 GLN A CA 1
ATOM 685 C C . GLN A 1 85 ? -0.319 -0.873 10.378 1.00 87.44 85 GLN A C 1
ATOM 687 O O . GLN A 1 85 ? -0.064 -1.646 11.292 1.00 87.44 85 GLN A O 1
ATOM 692 N N . ALA A 1 86 ? -1.510 -0.278 10.256 1.00 90.75 86 ALA A N 1
ATOM 693 C CA . ALA A 1 86 ? -2.599 -0.504 11.204 1.00 90.75 86 ALA A CA 1
ATOM 694 C C . ALA A 1 86 ? -2.993 -1.991 11.282 1.00 90.75 86 ALA A C 1
ATOM 696 O O . ALA A 1 86 ? -3.200 -2.521 12.368 1.00 90.75 86 ALA A O 1
ATOM 697 N N . ALA A 1 87 ? -3.036 -2.688 10.143 1.00 91.69 87 ALA A N 1
ATOM 698 C CA . ALA A 1 87 ? -3.316 -4.122 10.090 1.00 91.69 87 ALA A CA 1
ATOM 699 C C . ALA A 1 87 ? -2.257 -4.957 10.829 1.00 91.69 87 ALA A C 1
ATOM 701 O O . ALA A 1 87 ? -2.609 -5.845 11.602 1.00 91.69 87 ALA A O 1
ATOM 702 N N . GLN A 1 88 ? -0.974 -4.633 10.635 1.00 88.19 88 GLN A N 1
ATOM 703 C CA . GLN A 1 88 ? 0.136 -5.268 11.351 1.00 88.19 88 GLN A CA 1
ATOM 704 C C . GLN A 1 88 ? 0.081 -4.988 12.857 1.00 88.19 88 GLN A C 1
ATOM 706 O O . GLN A 1 88 ? 0.215 -5.922 13.640 1.00 88.19 88 GLN A O 1
ATOM 711 N N . MET A 1 89 ? -0.172 -3.739 13.261 1.00 88.06 89 MET A N 1
ATOM 712 C CA . MET A 1 89 ? -0.293 -3.347 14.673 1.00 88.06 89 MET A CA 1
ATOM 713 C C . MET A 1 89 ? -1.430 -4.083 15.387 1.00 88.06 89 MET A C 1
ATOM 715 O O . MET A 1 89 ? -1.302 -4.425 16.557 1.00 88.06 89 MET A O 1
ATOM 719 N N . LEU A 1 90 ? -2.537 -4.325 14.683 1.00 89.75 90 LEU A N 1
ATOM 720 C CA . LEU A 1 90 ? -3.723 -4.986 15.226 1.00 89.75 90 LEU A CA 1
ATOM 721 C C . LEU A 1 90 ? -3.715 -6.511 15.045 1.00 89.75 90 LEU A C 1
ATOM 723 O O . LEU A 1 90 ? -4.647 -7.171 15.497 1.00 89.75 90 LEU A O 1
ATOM 727 N N . GLY A 1 91 ? -2.718 -7.076 14.357 1.00 89.31 91 GLY A N 1
ATOM 728 C CA . GLY A 1 91 ? -2.656 -8.512 14.075 1.00 89.31 91 GLY A CA 1
ATOM 729 C C . GLY A 1 91 ? -3.817 -9.030 13.214 1.00 89.31 91 GLY A C 1
ATOM 730 O O . GLY A 1 91 ? -4.224 -10.181 13.355 1.00 89.31 91 GLY A O 1
ATOM 731 N N . VAL A 1 92 ? -4.381 -8.198 12.329 1.00 90.19 92 VAL A N 1
ATOM 732 C CA . VAL A 1 92 ? -5.522 -8.568 11.470 1.00 90.19 92 VAL A CA 1
ATOM 733 C C . VAL A 1 92 ? -5.191 -8.431 9.981 1.00 90.19 92 VAL A C 1
ATOM 735 O O . VAL A 1 92 ? -4.308 -7.660 9.608 1.00 90.19 92 VAL A O 1
ATOM 738 N N . PRO A 1 93 ? -5.922 -9.115 9.078 1.00 90.69 93 PRO A N 1
ATOM 739 C CA . PRO A 1 93 ? -5.733 -8.936 7.641 1.00 90.69 93 PRO A CA 1
ATOM 740 C C . PRO A 1 93 ? -5.997 -7.493 7.188 1.00 90.69 93 PRO A C 1
ATOM 742 O O . PRO A 1 93 ? -6.988 -6.877 7.586 1.00 90.69 93 PRO A O 1
ATOM 745 N N . ALA A 1 94 ? -5.176 -6.975 6.268 1.00 88.50 94 ALA A N 1
ATOM 746 C CA . ALA A 1 94 ? -5.315 -5.611 5.739 1.00 88.50 94 ALA A CA 1
ATOM 747 C C . ALA A 1 94 ? -6.691 -5.334 5.108 1.00 88.50 94 ALA A C 1
ATOM 749 O O . ALA A 1 94 ? -7.207 -4.221 5.200 1.00 88.50 94 ALA A O 1
ATOM 750 N N . GLN A 1 95 ? -7.323 -6.355 4.524 1.00 90.00 95 GLN A N 1
ATOM 751 C CA . GLN A 1 95 ? -8.677 -6.260 3.979 1.00 90.00 95 GLN A CA 1
ATOM 752 C C . GLN A 1 95 ? -9.719 -5.901 5.050 1.00 90.00 95 GLN A C 1
ATOM 754 O O . GLN A 1 95 ? -10.650 -5.153 4.761 1.00 90.00 95 GLN A O 1
ATOM 759 N N . LYS A 1 96 ? -9.542 -6.369 6.294 1.00 92.12 96 LYS A N 1
ATOM 760 C CA . LYS A 1 96 ? -10.428 -6.034 7.419 1.00 92.12 96 LYS A CA 1
ATOM 761 C C . LYS A 1 96 ? -10.334 -4.552 7.771 1.00 92.12 96 LYS A C 1
ATOM 763 O O . LYS A 1 96 ? -11.362 -3.907 7.947 1.00 92.12 96 LYS A O 1
ATOM 768 N N . ILE A 1 97 ? -9.117 -4.007 7.791 1.00 93.44 97 ILE A N 1
ATOM 769 C CA . ILE A 1 97 ? -8.883 -2.572 7.996 1.00 93.44 97 ILE A CA 1
ATOM 770 C C . ILE A 1 97 ? -9.459 -1.764 6.830 1.00 93.44 97 ILE A C 1
ATOM 772 O O . ILE A 1 97 ? -10.141 -0.776 7.063 1.00 93.44 97 ILE A O 1
ATOM 776 N N . TYR A 1 98 ? -9.261 -2.206 5.583 1.00 89.44 98 TYR A N 1
ATOM 777 C CA . TYR A 1 98 ? -9.830 -1.540 4.405 1.00 89.44 98 TYR A CA 1
ATOM 778 C C . TYR A 1 98 ? -11.363 -1.494 4.435 1.00 89.44 98 TYR A C 1
ATOM 780 O O . TYR A 1 98 ? -11.969 -0.480 4.098 1.00 89.44 98 TYR A O 1
ATOM 788 N N . TYR A 1 99 ? -11.999 -2.591 4.844 1.00 91.56 99 TYR A N 1
ATOM 789 C CA . TYR A 1 99 ? -13.444 -2.620 5.018 1.00 91.56 99 TYR A CA 1
ATOM 790 C C . TYR A 1 99 ? -13.877 -1.678 6.144 1.00 91.56 99 TYR A C 1
ATOM 792 O O . TYR A 1 99 ? -14.750 -0.846 5.923 1.00 91.56 99 TYR A O 1
ATOM 800 N N . ALA A 1 100 ? -13.225 -1.747 7.311 1.00 91.94 100 ALA A N 1
ATOM 801 C CA . ALA A 1 100 ? -13.534 -0.898 8.460 1.00 91.94 100 ALA A CA 1
ATOM 802 C C . ALA A 1 100 ? -13.417 0.599 8.142 1.00 91.94 100 ALA A C 1
ATOM 804 O O . ALA A 1 100 ? -14.270 1.374 8.572 1.00 91.94 100 ALA A O 1
ATOM 805 N N . THR A 1 101 ? -12.416 1.005 7.355 1.00 91.38 101 THR A N 1
ATOM 806 C CA . THR A 1 101 ? -12.307 2.395 6.895 1.00 91.38 101 THR A CA 1
ATOM 807 C C . THR A 1 101 ? -13.387 2.753 5.883 1.00 91.38 101 THR A C 1
ATOM 809 O O . THR A 1 101 ? -13.965 3.833 5.972 1.00 91.38 101 THR A O 1
ATOM 812 N N . ARG A 1 102 ? -13.718 1.849 4.953 1.00 86.88 102 ARG A N 1
ATOM 813 C CA . ARG A 1 102 ? -14.769 2.074 3.948 1.00 86.88 102 ARG A CA 1
ATOM 814 C C . ARG A 1 102 ? -16.162 2.223 4.569 1.00 86.88 102 ARG A C 1
ATOM 816 O O . ARG A 1 102 ? -16.937 3.033 4.076 1.00 86.88 102 ARG A O 1
ATOM 823 N N . VAL A 1 103 ? -16.480 1.459 5.614 1.00 88.88 103 VAL A N 1
ATOM 824 C CA . VAL A 1 103 ? -17.794 1.510 6.285 1.00 88.88 103 VAL A CA 1
ATOM 825 C C . VAL A 1 103 ? -17.857 2.501 7.454 1.00 88.88 103 VAL A C 1
ATOM 827 O O . VAL A 1 103 ? -18.877 2.583 8.127 1.00 88.88 103 VAL A O 1
ATOM 830 N N . GLY A 1 104 ? -16.777 3.244 7.721 1.00 87.69 104 GLY A N 1
ATOM 831 C CA . GLY A 1 104 ? -16.739 4.281 8.759 1.00 87.69 104 GLY A CA 1
ATOM 832 C C . GLY A 1 104 ? -16.505 3.786 10.192 1.00 87.69 104 GLY A C 1
ATOM 833 O O . GLY A 1 104 ? -16.538 4.590 11.118 1.00 87.69 104 GLY A O 1
ATOM 834 N N . LEU A 1 105 ? -16.222 2.494 10.394 1.00 89.50 105 LEU A N 1
ATOM 835 C CA . LEU A 1 105 ? -15.889 1.930 11.713 1.00 89.50 105 LEU A CA 1
ATOM 836 C C . LEU A 1 105 ? -14.494 2.342 12.201 1.00 89.50 105 LEU A C 1
A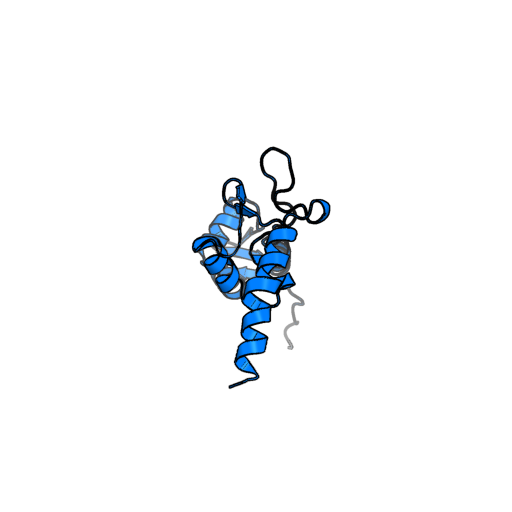TOM 838 O O . LEU A 1 105 ? -14.245 2.376 13.403 1.00 89.50 105 LEU A O 1
ATOM 842 N N . LEU A 1 106 ? -13.583 2.627 11.271 1.00 92.38 106 LEU A N 1
ATOM 843 C CA . LEU A 1 106 ? -12.244 3.137 11.547 1.00 92.38 106 LEU A CA 1
ATOM 844 C C . LEU A 1 106 ? -12.052 4.439 10.774 1.00 92.38 106 LEU A C 1
ATOM 846 O O . LEU A 1 106 ? -12.028 4.424 9.541 1.00 92.38 106 LEU A O 1
ATOM 850 N N . LYS A 1 107 ? -11.904 5.569 11.469 1.00 92.81 107 LYS A N 1
ATOM 851 C CA . LYS A 1 107 ? -11.720 6.849 10.780 1.00 92.81 107 LYS A CA 1
ATOM 852 C C . LYS A 1 107 ? -10.343 6.900 10.127 1.00 92.81 107 LYS A C 1
ATOM 854 O O . LYS A 1 107 ? -9.324 6.570 10.731 1.00 92.81 107 LYS A O 1
ATOM 859 N N . ALA A 1 108 ? -10.322 7.337 8.874 1.00 92.38 108 ALA A N 1
ATOM 860 C CA . ALA A 1 108 ? -9.112 7.537 8.098 1.00 92.38 108 ALA A CA 1
ATOM 861 C C . ALA A 1 108 ? -9.239 8.817 7.271 1.00 92.38 108 ALA A C 1
ATOM 863 O O . ALA A 1 108 ? -10.310 9.129 6.754 1.00 92.38 108 ALA A O 1
ATOM 864 N N . THR A 1 109 ? -8.131 9.524 7.094 1.00 89.50 109 THR A N 1
ATOM 865 C CA . THR A 1 109 ? -8.055 10.740 6.286 1.00 89.50 109 THR A CA 1
ATOM 866 C C . THR A 1 109 ? -7.432 10.422 4.936 1.00 89.50 109 THR A C 1
ATOM 868 O O . THR A 1 109 ? -6.415 9.725 4.841 1.00 89.50 109 THR A O 1
ATOM 871 N N . ARG A 1 110 ? -8.028 10.944 3.864 1.00 83.94 110 ARG A N 1
ATOM 872 C CA . ARG A 1 110 ? -7.492 10.805 2.512 1.00 83.94 110 ARG A CA 1
ATOM 873 C C . ARG A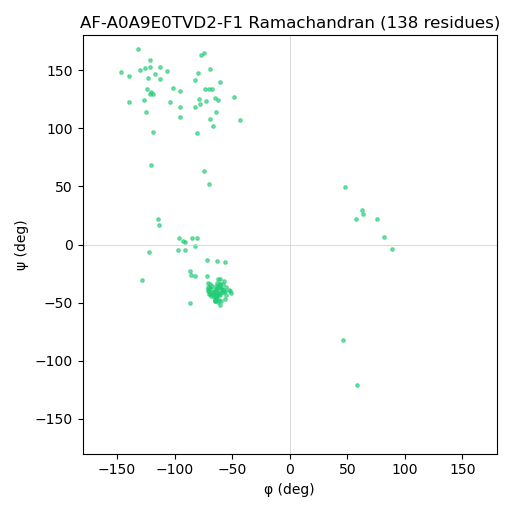 1 110 ? -6.411 11.862 2.266 1.00 83.94 110 ARG A C 1
ATOM 875 O O . ARG A 1 110 ? -6.705 13.050 2.286 1.00 83.94 110 ARG A O 1
ATOM 882 N N . LYS A 1 111 ? -5.172 11.436 2.000 1.00 82.06 111 LYS A N 1
ATOM 883 C CA . LYS A 1 111 ? -4.068 12.309 1.559 1.00 82.06 111 LYS A CA 1
ATOM 884 C C . LYS A 1 111 ? -3.604 11.858 0.172 1.00 82.06 111 LYS A C 1
ATOM 886 O O . LYS A 1 111 ? -2.874 10.873 0.029 1.00 82.06 111 LYS A O 1
ATOM 891 N N . GLY A 1 112 ? -4.112 12.526 -0.866 1.00 79.50 112 GLY A N 1
ATOM 892 C CA . GLY A 1 112 ? -3.891 12.157 -2.266 1.00 79.50 112 GLY A CA 1
ATOM 893 C C . GLY A 1 112 ? -4.365 10.732 -2.577 1.00 79.50 112 GLY A C 1
ATOM 894 O O . GLY A 1 112 ? -5.531 10.385 -2.387 1.00 79.50 112 GLY A O 1
ATOM 895 N N . ALA A 1 113 ? -3.446 9.882 -3.040 1.00 75.25 113 ALA A N 1
ATOM 896 C CA . ALA A 1 113 ? -3.733 8.486 -3.368 1.00 75.25 113 ALA A CA 1
ATOM 897 C C . ALA A 1 113 ? -3.718 7.530 -2.151 1.00 75.25 113 ALA A C 1
ATOM 899 O O . ALA A 1 113 ? -4.016 6.338 -2.311 1.00 75.25 113 ALA A O 1
ATOM 900 N N . ALA A 1 114 ? -3.438 8.012 -0.934 1.00 80.69 114 ALA A N 1
ATOM 901 C CA . ALA A 1 114 ? -3.293 7.189 0.271 1.00 80.69 114 ALA A CA 1
ATOM 902 C C . ALA A 1 114 ? -4.334 7.491 1.369 1.00 80.69 114 ALA A C 1
ATOM 904 O O . ALA A 1 114 ? -4.824 8.609 1.508 1.00 80.69 114 ALA A O 1
ATOM 905 N N . TRP A 1 115 ? -4.717 6.449 2.114 1.00 84.88 115 TRP A N 1
ATOM 906 C CA . TRP A 1 115 ? -5.497 6.561 3.349 1.00 84.88 115 TRP A CA 1
ATOM 907 C C . TRP A 1 115 ? -4.540 6.560 4.533 1.00 84.88 115 TRP A C 1
ATOM 909 O O . TRP A 1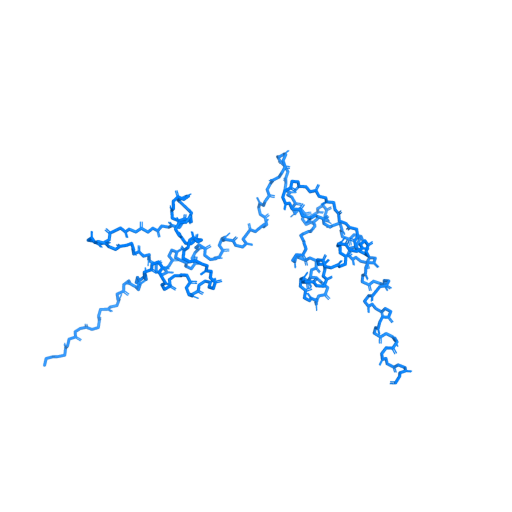 115 ? -3.655 5.701 4.597 1.00 84.88 115 TRP A O 1
ATOM 919 N N . VAL A 1 116 ? -4.734 7.508 5.442 1.00 89.62 116 VAL A N 1
ATOM 920 C CA . VAL A 1 116 ? -3.905 7.719 6.627 1.00 89.62 116 VAL A CA 1
ATOM 921 C C . VAL A 1 116 ? -4.777 7.594 7.860 1.00 89.62 116 VAL A C 1
ATOM 923 O O . VAL A 1 116 ? -5.847 8.192 7.923 1.00 89.62 116 VAL A O 1
ATOM 926 N N . ILE A 1 117 ? -4.329 6.815 8.829 1.00 92.69 117 ILE A N 1
ATOM 927 C CA . ILE A 1 117 ? -5.067 6.515 10.049 1.00 92.69 117 ILE A CA 1
ATOM 928 C C . ILE A 1 117 ? -4.237 7.034 11.216 1.00 92.69 117 ILE A C 1
ATOM 930 O O . ILE A 1 117 ? -3.041 6.752 11.300 1.00 92.69 117 ILE A O 1
ATOM 934 N N . HIS A 1 118 ? -4.856 7.811 12.099 1.00 94.62 118 HIS A N 1
ATOM 935 C CA . HIS A 1 118 ? -4.192 8.290 13.305 1.00 94.62 118 HIS A CA 1
ATOM 936 C C . HIS A 1 118 ? -4.172 7.193 14.384 1.00 94.62 118 HIS A C 1
ATOM 938 O O . HIS A 1 118 ? -5.116 6.410 14.489 1.00 94.62 118 HIS A O 1
ATOM 944 N N . ALA A 1 119 ? -3.129 7.150 15.216 1.00 92.44 119 ALA A N 1
ATOM 945 C CA . ALA A 1 119 ? -2.937 6.139 16.261 1.00 92.44 119 ALA A CA 1
ATOM 946 C C . ALA A 1 119 ? -4.159 5.986 17.184 1.00 92.44 119 ALA A C 1
ATOM 948 O O . ALA A 1 119 ? -4.542 4.872 17.538 1.00 92.44 119 ALA A O 1
ATOM 949 N N . ASN A 1 120 ? -4.795 7.108 17.535 1.00 93.31 120 ASN A N 1
ATOM 950 C CA . ASN A 1 120 ? -5.976 7.120 18.404 1.00 93.31 120 ASN A CA 1
ATOM 951 C C . ASN A 1 120 ? -7.169 6.391 17.770 1.00 93.31 120 ASN A C 1
ATOM 953 O O . ASN A 1 120 ? -7.901 5.698 18.468 1.00 93.31 120 ASN A O 1
ATOM 957 N N . GLU A 1 121 ? -7.331 6.485 16.449 1.00 94.06 121 GLU A N 1
ATOM 958 C CA . GLU A 1 121 ? -8.403 5.791 15.729 1.00 94.06 121 GLU A CA 1
ATOM 959 C C . GLU A 1 121 ? -8.142 4.282 15.676 1.00 94.06 121 GLU A C 1
ATOM 961 O O . GLU A 1 121 ? -9.068 3.490 15.829 1.00 94.06 121 GLU A O 1
ATOM 966 N N . ILE A 1 122 ? -6.873 3.871 15.535 1.00 92.88 122 ILE A N 1
ATOM 967 C CA . ILE A 1 122 ? -6.469 2.456 15.593 1.00 92.88 122 ILE A CA 1
ATOM 968 C C . ILE A 1 122 ? -6.815 1.863 16.964 1.00 92.88 122 ILE A C 1
ATOM 970 O O . ILE A 1 122 ? -7.436 0.800 17.025 1.00 92.88 122 ILE A O 1
ATOM 974 N N . LYS A 1 123 ? -6.462 2.563 18.052 1.00 92.19 123 LYS A N 1
ATOM 975 C CA . LYS A 1 123 ? -6.781 2.143 19.427 1.00 92.19 123 LYS A CA 1
ATOM 976 C C . LYS A 1 123 ? -8.289 2.078 19.668 1.00 92.19 123 LYS A C 1
ATOM 978 O O . LYS A 1 123 ? -8.791 1.042 20.093 1.00 92.19 123 LYS A O 1
ATOM 983 N N . SER A 1 124 ? -9.017 3.134 19.304 1.00 91.94 124 SER A N 1
ATOM 984 C CA . SER A 1 124 ? -10.478 3.182 19.437 1.00 91.94 124 SER A CA 1
ATOM 985 C C . SER A 1 124 ? -11.158 2.035 18.684 1.00 91.94 124 SER A C 1
ATOM 987 O O . SER A 1 124 ? -12.074 1.398 19.204 1.00 91.94 124 SER A O 1
ATOM 989 N N . TYR A 1 125 ? -10.683 1.709 17.478 1.00 92.44 125 TYR A N 1
ATOM 990 C CA . TYR A 1 125 ? -11.205 0.576 16.719 1.00 92.44 125 TYR A CA 1
ATOM 991 C C . TYR A 1 125 ? -10.924 -0.770 17.400 1.00 92.44 125 TYR A C 1
ATOM 993 O O . TYR A 1 125 ? -11.802 -1.639 17.443 1.00 92.44 125 TYR A O 1
ATOM 1001 N N . GLN A 1 126 ? -9.726 -0.944 17.962 1.00 91.69 126 GLN A N 1
ATOM 1002 C CA . GLN A 1 126 ? -9.364 -2.149 18.704 1.00 91.69 126 GLN A CA 1
ATOM 1003 C C . GLN A 1 126 ? -10.281 -2.363 19.910 1.00 91.69 126 GLN A C 1
ATOM 1005 O O . GLN A 1 126 ? -10.887 -3.428 20.041 1.00 91.69 126 GLN A O 1
ATOM 1010 N N . GLU A 1 127 ? -10.427 -1.343 20.749 1.00 89.12 127 GLU A N 1
ATOM 1011 C CA . GLU A 1 127 ? -11.215 -1.404 21.981 1.00 89.12 127 GLU A CA 1
ATOM 1012 C C . GLU A 1 127 ? -12.702 -1.629 21.693 1.00 89.12 127 GLU A C 1
ATOM 1014 O O . GLU A 1 127 ? -13.334 -2.509 22.281 1.00 89.12 127 GLU A O 1
ATOM 1019 N N . ASN A 1 128 ? -13.259 -0.881 20.739 1.00 86.75 128 ASN A N 1
ATOM 1020 C CA . ASN A 1 128 ? -14.698 -0.879 20.504 1.00 86.75 128 ASN A CA 1
ATOM 1021 C C . ASN A 1 128 ? -15.192 -2.044 19.643 1.00 86.75 128 ASN A C 1
ATOM 1023 O O . ASN A 1 128 ? -16.349 -2.436 19.788 1.00 86.75 128 ASN A O 1
ATOM 1027 N N . TYR A 1 129 ? -14.355 -2.604 18.763 1.00 81.81 129 TYR A N 1
ATOM 1028 C CA . TYR A 1 129 ? -14.823 -3.555 17.746 1.00 81.81 129 TYR A CA 1
ATOM 1029 C C . TYR A 1 129 ? -14.048 -4.868 17.688 1.00 81.81 129 TYR A C 1
ATOM 1031 O O . TYR A 1 129 ? -14.633 -5.890 17.318 1.00 81.81 129 TYR A O 1
ATOM 1039 N N . LEU A 1 130 ? -12.756 -4.877 18.025 1.00 81.94 130 LEU A N 1
ATOM 1040 C CA . LEU A 1 130 ? -11.983 -6.122 18.057 1.00 81.94 130 LEU A CA 1
ATOM 1041 C C . LEU A 1 130 ? -12.130 -6.812 19.413 1.00 81.94 130 LEU A C 1
ATOM 1043 O O . LEU A 1 130 ? -12.530 -7.972 19.452 1.00 81.94 130 LEU A O 1
ATOM 1047 N N . ASN A 1 131 ? -11.920 -6.084 20.508 1.00 82.56 131 ASN A N 1
ATOM 1048 C CA . ASN A 1 131 ? -11.946 -6.657 21.854 1.00 82.56 131 ASN A CA 1
ATOM 1049 C C . ASN A 1 131 ? -13.360 -7.079 22.283 1.00 82.56 131 ASN A C 1
ATOM 1051 O O . ASN A 1 131 ? -13.522 -8.132 22.896 1.00 82.56 131 ASN A O 1
ATOM 1055 N N . LYS A 1 132 ? -14.403 -6.327 21.898 1.00 67.94 132 LYS A N 1
ATOM 1056 C CA . LYS A 1 132 ? -15.799 -6.711 22.192 1.00 67.94 132 LYS A CA 1
ATOM 1057 C C . LYS A 1 132 ? -16.219 -8.025 21.526 1.00 67.94 132 LYS A C 1
ATOM 1059 O O . LYS A 1 132 ? -16.986 -8.780 22.116 1.00 67.94 132 LYS A O 1
ATOM 1064 N N . LYS A 1 133 ? -15.700 -8.333 20.329 1.00 58.72 133 LYS A N 1
ATOM 1065 C CA . LYS A 1 133 ? -15.976 -9.617 19.663 1.00 58.72 133 LYS A CA 1
ATOM 1066 C C . LYS A 1 133 ? -15.328 -10.792 20.388 1.00 58.72 133 LYS A C 1
ATOM 1068 O O . LYS A 1 133 ? -15.955 -11.837 20.495 1.00 58.72 133 LYS A O 1
ATOM 1073 N N . THR A 1 134 ? -14.116 -10.617 20.912 1.00 56.97 134 THR A N 1
ATOM 1074 C CA . THR A 1 134 ? -13.422 -11.670 21.665 1.00 56.97 134 THR A CA 1
ATOM 1075 C C . THR A 1 134 ? -14.188 -12.062 22.929 1.00 56.97 134 THR A C 1
ATOM 1077 O O . THR A 1 134 ? -14.263 -13.242 23.247 1.00 56.97 134 THR A O 1
ATOM 1080 N N . VAL A 1 135 ? -14.810 -11.089 23.606 1.00 56.56 135 VAL A N 1
ATOM 1081 C CA . VAL A 1 135 ? -15.622 -11.344 24.807 1.00 56.56 135 VAL A CA 1
ATOM 1082 C C . VAL A 1 135 ? -16.930 -12.065 24.460 1.00 56.56 135 VAL A C 1
ATOM 1084 O O . VAL A 1 135 ? -17.300 -12.998 25.157 1.00 56.56 135 VAL A O 1
ATOM 1087 N N . GLN A 1 136 ? -17.609 -11.710 23.363 1.00 52.81 136 GLN A N 1
ATOM 1088 C CA . GLN A 1 136 ? -18.830 -12.418 22.942 1.00 52.81 136 GLN A CA 1
ATOM 1089 C C . GLN A 1 136 ? -18.570 -13.861 22.482 1.00 52.81 136 GLN A C 1
ATOM 1091 O O . GLN A 1 136 ? -19.380 -14.734 22.767 1.00 52.81 136 GLN A O 1
ATOM 1096 N N . SER A 1 137 ? -17.445 -14.139 21.816 1.00 52.84 137 SER A N 1
ATOM 1097 C CA . SER A 1 137 ? -17.111 -15.493 21.347 1.00 52.84 137 SER A CA 1
ATOM 1098 C C . SER A 1 137 ? -16.707 -16.484 22.447 1.00 52.84 137 SER A C 1
ATOM 1100 O O . SER A 1 137 ? -16.631 -17.670 22.155 1.00 52.84 137 SER A O 1
ATOM 1102 N N . GLN A 1 138 ? -16.423 -16.034 23.675 1.00 51.50 138 GLN A N 1
ATOM 1103 C CA . GLN A 1 138 ? -16.084 -16.921 24.803 1.00 51.50 138 GLN A CA 1
ATOM 1104 C C . GLN A 1 138 ? -17.271 -17.244 25.721 1.00 51.50 138 GLN A C 1
ATOM 1106 O O . GLN A 1 138 ? -17.126 -18.038 26.645 1.00 51.50 138 GLN A O 1
ATOM 1111 N N . VAL A 1 139 ? -18.436 -16.640 25.478 1.00 51.94 139 VAL A N 1
ATOM 1112 C CA . VAL A 1 139 ? -19.656 -16.832 26.283 1.00 51.94 139 VAL A CA 1
ATOM 1113 C C . VAL A 1 139 ? -20.748 -17.525 25.449 1.00 51.94 139 VAL A C 1
ATOM 1115 O O . VAL A 1 139 ? -21.934 -17.399 25.731 1.00 51.94 139 VAL A O 1
ATOM 1118 N N . SER A 1 140 ? -20.372 -18.229 24.377 1.00 41.56 140 SER A N 1
ATOM 1119 C CA . SER A 1 140 ? -21.276 -19.015 23.520 1.00 41.56 140 SER A CA 1
ATOM 1120 C C . SER A 1 140 ? -20.797 -20.449 23.399 1.00 41.56 140 SER A C 1
ATOM 1122 O O . SER A 1 140 ? -19.564 -20.634 23.301 1.00 41.56 140 SER A O 1
#

Nearest PDB structures (foldseek):
  6ama-assembly1_B  TM=8.659E-01  e=8.087E-02  Streptomyces venezuelae
  6amk-assembly1_B  TM=8.508E-01  e=1.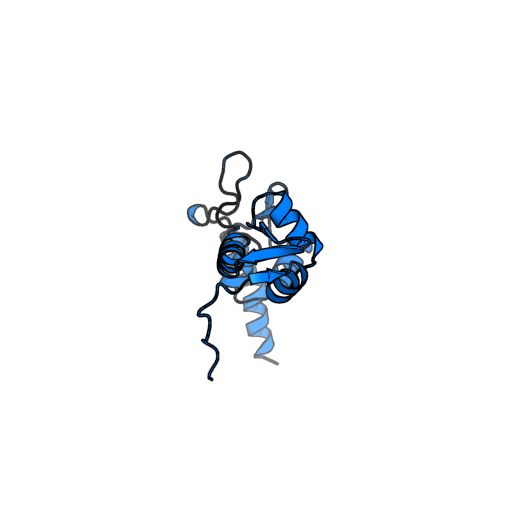808E-01  Streptomyces venezuelae
  8csh-assembly1_A  TM=7.720E-01  e=2.621E-01  unidentified plasmid
  2zhg-assembly1_A-2  TM=4.640E-01  e=9.152E-02  Escherichia coli K-12
  6klt-assembly1_A  TM=2.539E-01  e=1.411E-01  Mus musculus

Solvent-accessible surface area (backbone atoms only — not comparable to full-atom values): 8169 Å² total; per-residue (Å²): 136,88,80,78,82,73,92,57,86,58,62,38,42,54,66,53,51,12,60,78,67,73,48,54,52,66,60,49,53,50,33,41,76,69,69,65,30,70,68,46,73,55,97,89,42,60,36,25,46,49,66,47,52,50,52,34,57,63,55,74,71,53,58,79,72,40,66,57,97,91,38,66,57,40,34,64,92,80,32,24,31,37,53,60,54,50,13,62,76,68,74,45,61,45,67,59,44,53,47,32,42,74,74,61,68,26,63,62,47,78,58,87,98,42,58,28,29,44,51,68,38,55,50,52,33,40,60,69,59,51,51,51,52,58,59,57,65,72,76,108

Sequence (140 aa):
MPGVQDAGKRVVSITEAAKINNVTRQAIYVAIKQKKLKAFKDSTRWTIDLKDLEEYRKHKYSRTKSMFGGELLFDNNKGFYSVNQAAQMLGVPAQKIYYATRVGLLKATRKGAAWVIHANEIKSYQENYLNKKTVQSQVS

pLDDT: mean 79.4, std 15.4, range [37.75, 94.62]